Protein AF-W2RE93-F1 (afdb_monomer)

Solvent-accessible surface area (backbone atoms only — not comparable to full-atom values): 7852 Å² total; per-residue (Å²): 136,87,93,80,84,69,81,89,71,81,7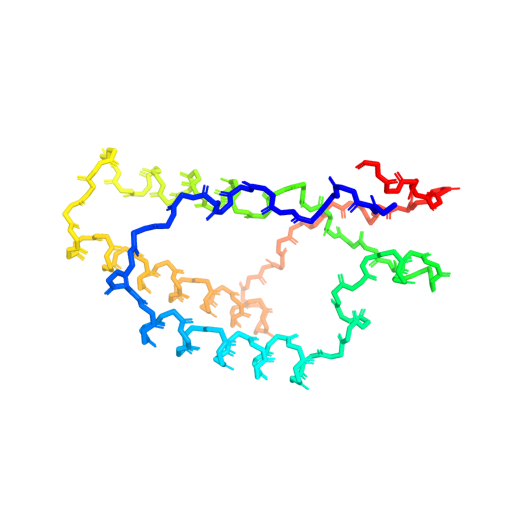9,82,72,90,88,53,60,68,69,48,47,55,48,49,55,50,46,43,54,55,59,56,68,69,35,57,66,74,82,71,34,61,71,56,34,54,76,70,66,52,82,42,44,76,85,61,99,52,71,58,54,66,53,50,50,55,49,49,63,71,55,77,44,102,76,58,56,71,66,60,47,53,50,52,51,52,50,52,54,50,51,52,54,49,51,52,50,29,36,75,69,66,76,38,80,72,81,88,67,59,78,58,61,76,74,93,61,88,77,78,86,124

Radius of gyration: 18.93 Å; Cα contacts (8 Å, |Δi|>4): 45; chains: 1; bounding box: 41×38×50 Å

Secondary structure (DSSP, 8-state):
----S-GGG----GGGHHHHHHHHHHHIIIIIISS-GGGT-HHHHHHTT--BS---TTTHHHHHHHHHHHHSSSS--HHHHHHHHHHHHHHHHHHHHHHHTTSSPPP-PPPPB--SS-PPP-

pLDDT: mean 70.73, std 16.04, range [32.66, 94.94]

Mean predicted aligned error: 14.78 Å

Structure (mmCIF, N/CA/C/O backbone):
data_AF-W2RE93-F1
#
_entry.id   AF-W2RE93-F1
#
loop_
_atom_site.group_PDB
_atom_site.id
_atom_site.type_symbol
_atom_site.label_atom_id
_atom_site.label_alt_id
_atom_site.label_comp_id
_atom_site.label_asym_id
_atom_site.label_entity_id
_atom_site.label_seq_id
_atom_site.pdbx_PDB_ins_code
_atom_site.Cartn_x
_atom_site.Cartn_y
_atom_site.Cartn_z
_atom_site.occupancy
_atom_site.B_iso_or_equiv
_atom_site.auth_seq_id
_atom_site.auth_comp_id
_atom_site.auth_asym_id
_atom_site.auth_atom_id
_atom_site.pdbx_PDB_model_num
ATOM 1 N N . MET A 1 1 ? 27.253 -10.147 22.305 1.00 34.25 1 MET A N 1
ATOM 2 C CA . MET A 1 1 ? 25.780 -10.201 22.387 1.00 34.25 1 MET A CA 1
ATOM 3 C C . MET A 1 1 ? 25.306 -8.945 21.669 1.00 34.25 1 MET A C 1
ATOM 5 O O . MET A 1 1 ? 25.663 -7.864 22.110 1.00 34.25 1 MET A O 1
ATOM 9 N N . GLU A 1 2 ? 24.736 -9.119 20.477 1.00 32.66 2 GLU A N 1
ATOM 10 C CA . GLU A 1 2 ? 24.439 -8.091 19.455 1.00 32.66 2 GLU A CA 1
ATOM 11 C C . GLU A 1 2 ? 23.461 -6.994 19.938 1.00 32.66 2 GLU A C 1
ATOM 13 O O . GLU A 1 2 ? 22.417 -7.357 20.485 1.00 32.66 2 GLU A O 1
ATOM 18 N N . PRO A 1 3 ? 23.746 -5.690 19.724 1.00 42.28 3 PRO A N 1
ATOM 19 C CA . PRO A 1 3 ? 22.910 -4.571 20.165 1.00 42.28 3 PRO A CA 1
ATOM 20 C C . PRO A 1 3 ? 22.158 -3.851 19.017 1.00 42.28 3 PRO A C 1
ATOM 22 O O . PRO A 1 3 ? 22.136 -2.625 18.980 1.00 42.28 3 PRO A O 1
ATOM 25 N N . GLU A 1 4 ? 21.535 -4.570 18.074 1.00 38.97 4 GLU A N 1
ATOM 26 C CA . GLU A 1 4 ? 20.926 -3.943 16.872 1.00 38.97 4 GLU A CA 1
ATOM 27 C C . GLU A 1 4 ? 19.447 -4.279 16.607 1.00 38.97 4 GLU A C 1
ATOM 29 O O . GLU A 1 4 ? 18.918 -4.026 15.524 1.00 38.97 4 GLU A O 1
ATOM 34 N N . LEU A 1 5 ? 18.713 -4.793 17.594 1.00 39.25 5 LEU A N 1
ATOM 35 C CA . LEU A 1 5 ? 17.276 -5.032 17.441 1.00 39.25 5 LEU A CA 1
ATOM 36 C C . LEU A 1 5 ? 16.456 -4.032 18.261 1.00 39.25 5 LEU A C 1
ATOM 38 O O . LEU A 1 5 ? 16.014 -4.310 19.368 1.00 39.25 5 LEU A O 1
ATOM 42 N N . LEU A 1 6 ? 16.149 -2.907 17.609 1.00 34.75 6 LEU A N 1
ATOM 43 C CA . LEU A 1 6 ? 14.878 -2.200 17.791 1.00 34.75 6 LEU A CA 1
ATOM 44 C C . LEU A 1 6 ? 14.707 -1.394 19.099 1.00 34.75 6 LEU A C 1
ATOM 46 O O . LEU A 1 6 ? 13.655 -1.447 19.735 1.00 34.75 6 LEU A O 1
ATOM 50 N N . ASP A 1 7 ? 15.673 -0.540 19.437 1.00 36.09 7 ASP A N 1
ATOM 51 C CA . ASP A 1 7 ? 15.562 0.404 20.569 1.00 36.09 7 ASP A CA 1
ATOM 52 C C . ASP A 1 7 ? 14.467 1.485 20.408 1.00 36.09 7 ASP A C 1
ATOM 54 O O . ASP A 1 7 ? 14.152 2.214 21.347 1.00 36.09 7 ASP A O 1
ATOM 58 N N . LEU A 1 8 ? 13.813 1.586 19.244 1.00 35.88 8 LEU A N 1
ATOM 59 C CA . LEU A 1 8 ? 12.863 2.668 18.953 1.00 35.88 8 LEU A CA 1
ATOM 60 C C . LEU A 1 8 ? 11.474 2.504 19.606 1.00 35.88 8 LEU A C 1
ATOM 62 O O . LEU A 1 8 ? 10.608 3.356 19.421 1.00 35.88 8 LEU A O 1
ATOM 66 N N . LEU A 1 9 ? 11.234 1.420 20.351 1.00 38.41 9 LEU A N 1
ATOM 67 C CA . LEU A 1 9 ? 9.916 1.094 20.916 1.00 38.41 9 LEU A CA 1
ATOM 68 C C . LEU A 1 9 ? 9.843 1.104 22.447 1.00 38.41 9 LEU A C 1
ATOM 70 O O . LEU A 1 9 ? 8.786 0.776 22.989 1.00 38.41 9 LEU A O 1
ATOM 74 N N . THR A 1 10 ? 10.905 1.477 23.160 1.00 45.59 10 THR A N 1
ATOM 75 C CA . THR A 1 10 ? 10.997 1.205 24.604 1.00 45.59 10 THR A CA 1
ATOM 76 C C . THR A 1 10 ? 10.781 2.445 25.467 1.00 45.59 10 THR A C 1
ATOM 78 O O . THR A 1 10 ? 11.690 2.912 2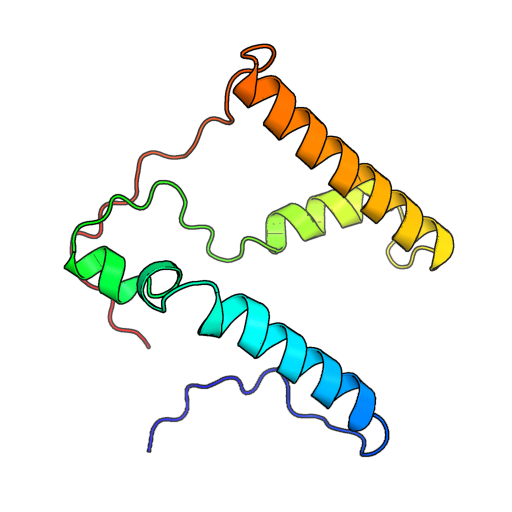6.139 1.00 45.59 10 THR A O 1
ATOM 81 N N . ILE A 1 11 ? 9.538 2.933 25.528 1.00 48.28 11 ILE A N 1
ATOM 82 C CA . ILE A 1 11 ? 9.009 3.570 26.747 1.00 48.28 11 ILE A CA 1
ATOM 83 C C . ILE A 1 11 ? 7.589 3.022 26.967 1.00 48.28 11 ILE A C 1
ATOM 85 O O . ILE A 1 11 ? 6.640 3.447 26.311 1.00 48.28 11 ILE A O 1
ATOM 89 N N . TYR A 1 12 ? 7.441 2.025 27.853 1.00 52.47 12 TYR A N 1
ATOM 90 C CA . TYR A 1 12 ? 6.182 1.290 28.063 1.00 52.47 12 TYR A CA 1
ATOM 91 C C . TYR A 1 12 ? 5.445 1.697 29.343 1.00 52.47 12 TYR A C 1
ATOM 93 O O . TYR A 1 12 ? 5.925 1.416 30.441 1.00 52.47 12 TYR A O 1
ATOM 101 N N . PRO A 1 13 ? 4.217 2.231 29.234 1.00 47.41 13 PRO A N 1
ATOM 102 C CA . PRO A 1 13 ? 3.270 2.229 30.337 1.00 47.41 13 PRO A CA 1
ATOM 103 C C . PRO A 1 13 ? 2.537 0.867 30.436 1.00 47.41 13 PRO A C 1
ATOM 105 O O . PRO A 1 13 ? 2.089 0.318 29.425 1.00 47.41 13 PRO A O 1
ATOM 108 N N . PRO A 1 14 ? 2.327 0.320 31.649 1.00 52.25 14 PRO A N 1
ATOM 109 C CA . PRO A 1 14 ? 1.865 -1.059 31.879 1.00 52.25 14 PRO A CA 1
ATOM 110 C C . PRO A 1 14 ? 0.408 -1.377 31.476 1.00 52.25 14 PRO A C 1
ATOM 112 O O . PRO A 1 14 ? -0.019 -2.523 31.600 1.00 52.25 14 PRO A O 1
ATOM 115 N N . ARG A 1 15 ? -0.373 -0.406 30.980 1.00 50.56 15 ARG A N 1
ATOM 116 C CA . ARG A 1 15 ? -1.841 -0.515 30.813 1.00 50.56 15 ARG A CA 1
ATOM 117 C C . ARG A 1 15 ? -2.332 -1.021 29.441 1.00 50.56 15 ARG A C 1
ATOM 119 O O . ARG A 1 15 ? -3.538 -1.083 29.232 1.00 50.56 15 ARG A O 1
ATOM 126 N N . LEU A 1 16 ? -1.448 -1.381 28.504 1.00 54.91 16 LEU A N 1
ATOM 127 C CA . LEU A 1 16 ? -1.816 -1.722 27.108 1.00 54.91 16 LEU A CA 1
ATOM 128 C C . LEU A 1 16 ? -1.552 -3.189 26.697 1.00 54.91 16 LEU A C 1
ATOM 130 O O . LEU A 1 16 ? -1.573 -3.506 25.508 1.00 54.91 16 LEU A O 1
ATOM 134 N N . GLN A 1 17 ? -1.321 -4.094 27.652 1.00 60.25 17 GLN A N 1
ATOM 135 C CA . GLN A 1 17 ? -0.805 -5.447 27.382 1.00 60.25 17 GLN A CA 1
ATOM 136 C C . GLN A 1 17 ? -1.712 -6.309 26.482 1.00 60.25 17 GLN A C 1
ATOM 138 O O . GLN A 1 17 ? -1.214 -6.917 25.541 1.00 60.25 17 GLN A O 1
ATOM 143 N N . SER A 1 18 ? -3.035 -6.313 26.684 1.00 68.38 18 SER A N 1
ATOM 144 C CA . SER A 1 18 ? -3.951 -7.190 25.928 1.00 68.38 18 SER A CA 1
ATOM 145 C C . SER A 1 18 ? -4.122 -6.790 24.458 1.00 68.38 18 SER A C 1
ATOM 147 O O . SER A 1 18 ? -4.060 -7.637 23.571 1.00 68.38 18 SER A O 1
ATOM 149 N N . LYS A 1 19 ? -4.274 -5.489 24.169 1.00 68.19 19 LYS A N 1
ATOM 150 C CA . LYS A 1 19 ? -4.350 -4.973 22.787 1.00 68.19 19 LYS A CA 1
ATOM 151 C C . LYS A 1 19 ? -3.042 -5.190 22.030 1.00 68.19 19 LYS A C 1
ATOM 153 O O . LYS A 1 19 ? -3.052 -5.431 20.827 1.00 68.19 19 LYS A O 1
ATOM 158 N N . ARG A 1 20 ? -1.919 -5.108 22.742 1.00 70.62 20 ARG A N 1
ATOM 159 C CA . ARG A 1 20 ? -0.589 -5.339 22.185 1.00 70.62 20 ARG A CA 1
ATOM 160 C C . ARG A 1 20 ? -0.342 -6.818 21.906 1.00 70.62 20 ARG A C 1
ATOM 162 O O . ARG A 1 20 ? 0.218 -7.124 20.863 1.00 70.62 20 ARG A O 1
ATOM 169 N N . GLN A 1 21 ? -0.805 -7.710 22.781 1.00 82.06 21 GLN A N 1
ATOM 170 C CA . GLN A 1 21 ? -0.760 -9.148 22.527 1.00 82.06 21 GLN A CA 1
ATOM 171 C C . GLN A 1 21 ? -1.569 -9.498 21.276 1.00 82.06 21 GLN A C 1
ATOM 173 O O . GLN A 1 21 ? -1.027 -10.106 20.369 1.00 82.06 21 GLN A O 1
ATOM 178 N N . ALA A 1 22 ? -2.797 -8.985 21.152 1.00 83.06 22 ALA A N 1
ATOM 179 C CA . ALA A 1 22 ? -3.615 -9.199 19.957 1.00 83.06 22 ALA A CA 1
ATOM 180 C C . ALA A 1 22 ? -2.948 -8.673 18.670 1.00 83.06 22 ALA A C 1
ATOM 182 O O . ALA A 1 22 ? -3.029 -9.314 17.623 1.00 83.06 22 ALA A O 1
ATOM 183 N N . PHE A 1 23 ? -2.267 -7.521 18.741 1.00 79.75 23 PHE A N 1
ATOM 184 C CA . PHE A 1 23 ? -1.465 -7.021 17.623 1.00 79.75 23 PHE A CA 1
ATOM 185 C C . PHE A 1 23 ? -0.312 -7.970 17.283 1.00 79.75 23 PHE A C 1
ATOM 187 O O . PHE A 1 23 ? -0.126 -8.278 16.111 1.00 79.75 23 PHE A O 1
ATOM 194 N N . TRP A 1 24 ? 0.447 -8.435 18.278 1.00 82.75 24 TRP A N 1
ATOM 195 C CA . TRP A 1 24 ? 1.566 -9.351 18.055 1.00 82.75 24 TRP A CA 1
ATOM 196 C C . TRP A 1 24 ? 1.108 -10.706 17.523 1.00 82.75 24 TRP A C 1
ATOM 198 O O . TRP A 1 24 ? 1.708 -11.201 16.577 1.00 82.75 24 TRP A O 1
ATOM 208 N N . ASP A 1 25 ? 0.015 -11.254 18.047 1.00 86.06 25 ASP A N 1
ATOM 209 C CA . ASP A 1 25 ? -0.574 -12.508 17.575 1.00 86.06 25 ASP A CA 1
ATOM 210 C C . ASP A 1 25 ? -1.002 -12.380 16.106 1.00 86.06 25 ASP A C 1
ATOM 212 O O . ASP A 1 25 ? -0.688 -13.236 15.278 1.00 86.06 25 ASP A O 1
ATOM 216 N N . TYR A 1 26 ? -1.665 -11.272 15.752 1.00 85.00 26 TYR A N 1
ATOM 217 C CA . TYR A 1 26 ? -2.000 -10.965 14.363 1.00 85.00 26 TYR A CA 1
ATOM 218 C C . TYR A 1 26 ? -0.745 -10.791 13.499 1.00 85.00 26 TYR A C 1
ATOM 220 O O . TYR A 1 26 ? -0.691 -11.309 12.382 1.00 85.00 26 TYR A O 1
ATOM 228 N N . PHE A 1 27 ? 0.256 -10.064 14.001 1.00 77.31 27 PHE A N 1
ATOM 229 C CA . PHE A 1 27 ? 1.484 -9.763 13.277 1.00 77.31 27 PHE A CA 1
ATOM 230 C C . PHE A 1 27 ? 2.264 -11.038 12.958 1.00 77.31 27 PHE A C 1
ATOM 232 O O . PHE A 1 27 ? 2.607 -11.247 11.801 1.00 77.31 27 PHE A O 1
ATOM 239 N N . VAL A 1 28 ? 2.488 -11.908 13.945 1.00 81.88 28 VAL A N 1
ATOM 240 C CA . VAL A 1 28 ? 3.198 -13.182 13.766 1.00 81.88 28 VAL A CA 1
ATOM 241 C C . VAL A 1 28 ? 2.439 -14.075 12.789 1.00 81.88 28 VAL A C 1
ATOM 243 O O . VAL A 1 28 ? 2.995 -14.486 11.772 1.00 81.88 28 VAL A O 1
ATOM 246 N N . LYS A 1 29 ? 1.136 -14.275 13.012 1.00 85.38 29 LYS A N 1
ATOM 247 C CA . LYS A 1 29 ? 0.307 -15.117 12.142 1.00 85.38 29 LYS A CA 1
ATOM 248 C C . LYS A 1 29 ? 0.292 -14.633 10.688 1.00 85.38 29 LYS A C 1
ATOM 250 O O . LYS A 1 29 ? 0.323 -15.424 9.747 1.00 85.38 29 LYS A O 1
ATOM 255 N N . THR A 1 30 ? 0.234 -13.320 10.488 1.00 81.81 30 THR A N 1
ATOM 256 C CA . THR A 1 30 ? 0.125 -12.739 9.145 1.00 81.81 30 THR A CA 1
ATOM 257 C C . THR A 1 30 ? 1.480 -12.629 8.462 1.00 81.81 30 THR A C 1
ATOM 259 O O . THR A 1 30 ? 1.590 -12.968 7.294 1.00 81.81 30 THR A O 1
ATOM 262 N N . TRP A 1 31 ? 2.514 -12.149 9.148 1.00 74.06 31 TRP A N 1
ATOM 263 C CA . TRP A 1 31 ? 3.781 -11.785 8.509 1.00 74.06 31 TRP A CA 1
ATOM 264 C C . TRP A 1 31 ? 4.881 -12.832 8.666 1.00 74.06 31 TRP A C 1
ATOM 266 O O . TRP A 1 31 ? 5.759 -12.881 7.811 1.00 74.06 31 TRP A O 1
ATOM 276 N N . CYS A 1 32 ? 4.834 -13.666 9.707 1.00 77.81 32 CYS A N 1
ATOM 277 C CA . CYS A 1 32 ? 5.820 -14.725 9.933 1.00 77.81 32 CYS A CA 1
ATOM 278 C C . CYS A 1 32 ? 5.325 -16.095 9.458 1.00 77.81 32 CYS A C 1
ATOM 280 O O . CYS A 1 32 ? 6.103 -16.834 8.861 1.00 77.81 32 CYS A O 1
ATOM 282 N N . ASP A 1 33 ? 4.048 -16.421 9.686 1.00 80.56 33 ASP A N 1
ATOM 283 C CA . ASP A 1 33 ? 3.523 -17.754 9.351 1.00 80.56 33 ASP A CA 1
ATOM 284 C C . ASP A 1 33 ? 2.991 -17.831 7.913 1.00 80.56 33 ASP A C 1
ATOM 286 O O . ASP A 1 33 ? 3.185 -18.831 7.226 1.00 80.56 33 ASP A O 1
ATOM 290 N N . THR A 1 34 ? 2.311 -16.779 7.435 1.00 80.75 34 THR A N 1
ATOM 291 C CA . THR A 1 34 ? 1.697 -16.784 6.089 1.00 80.75 34 THR A CA 1
ATOM 292 C C . THR A 1 34 ? 2.720 -16.520 4.982 1.00 80.75 34 THR A C 1
ATOM 294 O O . THR A 1 34 ? 2.599 -17.060 3.883 1.00 80.75 34 THR A O 1
ATOM 297 N N . TYR A 1 35 ? 3.736 -15.699 5.258 1.00 72.69 35 TYR A N 1
ATOM 298 C CA . TYR A 1 35 ? 4.795 -15.380 4.305 1.00 72.69 35 TYR A CA 1
ATOM 299 C C . TYR A 1 35 ? 6.121 -15.932 4.816 1.00 72.69 35 TYR A C 1
ATOM 301 O O . TYR A 1 35 ? 6.556 -15.594 5.913 1.00 72.69 35 TYR A O 1
ATOM 309 N N . GLY A 1 36 ? 6.790 -16.751 4.003 1.00 72.12 36 GLY A N 1
ATOM 310 C CA . GLY A 1 36 ? 8.107 -17.274 4.351 1.00 72.12 36 GLY A CA 1
ATOM 311 C C . GLY A 1 36 ? 9.121 -16.149 4.579 1.00 72.12 36 GLY A C 1
ATOM 312 O O . GLY A 1 36 ? 9.058 -15.097 3.943 1.00 72.12 36 GLY A O 1
ATOM 313 N N . ILE A 1 37 ? 10.104 -16.386 5.452 1.00 66.50 37 ILE A N 1
ATOM 314 C CA . ILE A 1 37 ? 11.186 -15.426 5.751 1.00 66.50 37 ILE A CA 1
ATOM 315 C C . ILE A 1 37 ? 11.911 -14.978 4.470 1.00 66.50 37 ILE A C 1
ATOM 317 O O . ILE A 1 37 ? 12.362 -13.838 4.382 1.00 66.50 37 ILE A O 1
ATOM 321 N N . SER A 1 38 ? 11.978 -15.835 3.448 1.00 67.38 38 SER A N 1
ATOM 322 C CA . SER A 1 38 ? 12.526 -15.509 2.124 1.00 67.38 38 SER A CA 1
ATOM 323 C C . SER A 1 38 ? 11.810 -14.348 1.423 1.00 67.38 38 SER A C 1
ATOM 325 O O . SER A 1 38 ? 12.442 -13.639 0.649 1.00 67.38 38 SER A O 1
ATOM 327 N N . CYS A 1 39 ? 10.534 -14.090 1.728 1.00 63.84 39 CYS A N 1
ATOM 328 C CA . CYS A 1 39 ? 9.775 -12.963 1.181 1.00 63.84 39 CYS A CA 1
ATOM 329 C C . CYS A 1 39 ? 10.180 -11.604 1.781 1.00 63.84 39 CYS A C 1
ATOM 331 O O . CYS A 1 39 ? 9.835 -10.567 1.218 1.00 63.84 39 CYS A O 1
ATOM 333 N N . TRP A 1 40 ? 10.900 -11.599 2.910 1.00 68.88 40 TRP A N 1
ATOM 334 C CA . TRP A 1 40 ? 11.255 -10.390 3.670 1.00 68.88 40 TRP A CA 1
ATOM 335 C C . TRP A 1 40 ? 12.761 -10.247 3.907 1.00 68.88 40 TRP A C 1
ATOM 337 O O . TRP A 1 40 ? 13.252 -9.152 4.188 1.00 68.88 40 TRP A O 1
ATOM 347 N N . ASN A 1 41 ? 13.520 -11.340 3.788 1.00 71.06 41 ASN A N 1
ATOM 348 C CA . ASN A 1 41 ? 14.960 -11.349 3.972 1.00 71.06 41 ASN A CA 1
ATOM 349 C C . ASN A 1 41 ? 15.672 -10.828 2.722 1.00 71.06 41 ASN A C 1
ATOM 351 O O . ASN A 1 41 ? 16.178 -11.593 1.901 1.00 71.06 41 ASN A O 1
ATOM 355 N N . ILE A 1 42 ? 15.784 -9.505 2.633 1.00 68.19 42 ILE A N 1
ATOM 356 C CA . ILE A 1 42 ? 16.488 -8.823 1.545 1.00 68.19 42 ILE A CA 1
ATOM 357 C C . ILE A 1 42 ? 17.926 -9.356 1.404 1.00 68.19 42 ILE A C 1
ATOM 359 O O . ILE A 1 42 ? 18.405 -9.514 0.289 1.00 68.19 42 ILE A O 1
ATOM 363 N N . SER A 1 43 ? 18.611 -9.701 2.503 1.00 66.31 43 SER A N 1
ATOM 364 C CA . SER A 1 43 ? 19.971 -10.261 2.429 1.00 66.31 43 SER A CA 1
ATOM 365 C C . SER A 1 43 ? 20.014 -11.653 1.781 1.00 66.31 43 SER A C 1
ATOM 367 O O . SER A 1 43 ? 20.948 -11.955 1.040 1.00 66.31 43 SER A O 1
ATOM 369 N N . GLY A 1 44 ? 18.991 -12.482 2.012 1.00 69.38 44 GLY A N 1
ATOM 370 C CA . GLY A 1 44 ? 18.806 -13.770 1.340 1.00 69.38 44 GLY A CA 1
ATOM 371 C C . GLY A 1 44 ? 18.491 -13.580 -0.141 1.00 69.38 44 GLY A C 1
ATOM 372 O O . GLY A 1 44 ? 19.176 -14.144 -0.986 1.00 69.38 44 GLY A O 1
ATOM 373 N N . MET A 1 45 ? 17.560 -12.674 -0.450 1.00 71.56 45 MET A N 1
ATOM 374 C CA . MET A 1 45 ? 17.214 -12.297 -1.825 1.00 71.56 45 MET A CA 1
ATOM 375 C C . MET A 1 45 ? 18.433 -11.771 -2.602 1.00 71.56 45 MET A C 1
ATOM 377 O O . MET A 1 45 ? 18.610 -12.104 -3.768 1.00 71.56 45 MET A O 1
ATOM 381 N N . MET A 1 46 ? 19.324 -11.009 -1.954 1.00 68.69 46 MET A N 1
ATOM 382 C CA . MET A 1 46 ? 20.590 -10.574 -2.556 1.00 68.69 46 MET A CA 1
ATOM 383 C C . MET A 1 46 ? 21.540 -11.741 -2.843 1.00 68.69 46 MET A C 1
ATOM 385 O O . MET A 1 46 ? 22.144 -11.774 -3.911 1.00 68.69 46 MET A O 1
ATOM 389 N N . LYS A 1 47 ? 21.693 -12.692 -1.909 1.00 70.06 47 LYS A N 1
ATOM 390 C CA . LYS A 1 47 ? 22.543 -13.882 -2.111 1.00 70.06 47 LYS A CA 1
ATOM 391 C C . LYS A 1 47 ? 22.032 -14.766 -3.248 1.00 70.06 47 LYS A C 1
ATOM 393 O O . LYS A 1 47 ? 22.833 -15.320 -3.989 1.00 70.06 47 LYS A O 1
ATOM 398 N N . GLU A 1 48 ? 20.716 -14.861 -3.393 1.00 73.50 48 GLU A N 1
ATOM 399 C CA . GLU A 1 48 ? 20.042 -15.606 -4.462 1.00 73.50 48 GLU A CA 1
ATOM 400 C C . GLU A 1 48 ? 19.937 -14.811 -5.775 1.00 73.50 48 GLU A C 1
ATOM 402 O O . GLU A 1 48 ? 19.352 -15.286 -6.745 1.00 73.50 48 GLU A O 1
ATOM 407 N N . ASN A 1 49 ? 20.531 -13.612 -5.827 1.00 69.25 49 ASN A N 1
ATOM 408 C CA . ASN A 1 49 ? 20.547 -12.727 -6.991 1.00 69.25 49 ASN A CA 1
ATOM 409 C C . ASN A 1 49 ? 19.138 -12.372 -7.509 1.00 69.25 49 ASN A C 1
ATOM 411 O O . ASN A 1 49 ? 18.935 -12.144 -8.703 1.00 69.25 49 ASN A O 1
ATOM 415 N N . VAL A 1 50 ? 18.159 -12.325 -6.599 1.00 69.06 50 VAL A N 1
ATOM 416 C CA . VAL A 1 50 ? 16.794 -11.891 -6.892 1.00 69.06 50 VAL A CA 1
ATOM 417 C C . VAL A 1 50 ? 16.821 -10.410 -7.243 1.00 69.06 50 VAL A C 1
ATOM 419 O O . VAL A 1 50 ? 17.372 -9.577 -6.520 1.00 69.06 50 VAL A O 1
ATOM 422 N N . GLU A 1 51 ? 16.204 -10.076 -8.369 1.00 66.50 51 GLU A N 1
ATOM 423 C CA . GLU A 1 51 ? 16.171 -8.717 -8.881 1.00 66.50 51 GLU A CA 1
ATOM 424 C C . GLU A 1 51 ? 15.266 -7.824 -8.013 1.00 66.50 51 GLU A C 1
ATOM 426 O O . GLU A 1 51 ? 14.039 -7.932 -8.022 1.00 66.50 51 GLU A O 1
ATOM 431 N N . ILE A 1 52 ? 15.875 -6.924 -7.232 1.00 67.19 52 ILE A N 1
ATOM 432 C CA . ILE A 1 52 ? 15.148 -5.985 -6.370 1.00 67.19 52 ILE A CA 1
ATOM 433 C C . ILE A 1 52 ? 14.830 -4.726 -7.179 1.00 67.19 52 ILE A C 1
ATOM 435 O O . ILE A 1 52 ? 15.649 -3.817 -7.318 1.00 67.19 52 ILE A O 1
ATOM 439 N N . VAL A 1 53 ? 13.608 -4.679 -7.707 1.00 61.50 53 VAL A N 1
ATOM 440 C CA . VAL A 1 53 ? 13.138 -3.600 -8.589 1.00 61.50 53 VAL A CA 1
ATOM 441 C C . VAL A 1 53 ? 12.856 -2.296 -7.821 1.00 61.50 53 VAL A C 1
ATOM 443 O O . VAL A 1 53 ? 13.034 -1.212 -8.360 1.00 61.50 53 VAL A O 1
ATOM 446 N N . ASN A 1 54 ? 12.490 -2.370 -6.534 1.00 58.66 54 ASN A N 1
ATOM 447 C CA . ASN A 1 54 ? 12.253 -1.194 -5.690 1.00 58.66 54 ASN A CA 1
ATOM 448 C C . ASN A 1 54 ? 12.851 -1.385 -4.289 1.00 58.66 54 ASN A C 1
ATOM 450 O O . ASN A 1 54 ? 12.290 -2.101 -3.462 1.00 58.66 54 ASN A O 1
ATOM 454 N N . ARG A 1 55 ? 13.960 -0.697 -3.987 1.00 58.25 55 ARG A N 1
ATOM 455 C CA . ARG A 1 55 ? 14.450 -0.528 -2.611 1.00 58.25 55 ARG A CA 1
ATOM 456 C C . ARG A 1 55 ? 14.109 0.879 -2.133 1.00 58.25 55 ARG A C 1
ATOM 458 O O . ARG A 1 55 ? 14.852 1.822 -2.388 1.00 58.25 55 ARG A O 1
ATOM 465 N N . THR A 1 56 ? 13.006 1.037 -1.413 1.00 54.56 56 THR A N 1
ATOM 466 C CA . THR A 1 56 ? 12.726 2.302 -0.722 1.00 54.56 56 THR A CA 1
ATOM 467 C C . THR A 1 56 ? 13.386 2.247 0.653 1.00 54.56 56 THR A C 1
ATOM 469 O O . THR A 1 56 ? 13.063 1.372 1.449 1.00 54.56 56 THR A O 1
ATOM 472 N N . ASN A 1 57 ? 14.315 3.166 0.952 1.00 59.03 57 ASN A N 1
ATOM 473 C CA . ASN A 1 57 ? 14.969 3.235 2.272 1.00 59.03 57 ASN A CA 1
ATOM 474 C C . ASN A 1 57 ? 13.970 3.433 3.430 1.00 59.03 57 ASN A C 1
ATOM 476 O O . ASN A 1 57 ? 14.292 3.153 4.579 1.00 59.03 57 ASN A O 1
ATOM 480 N N . ASN A 1 58 ? 12.762 3.900 3.113 1.00 60.22 58 ASN A N 1
ATOM 481 C CA . ASN A 1 58 ? 11.603 3.940 3.979 1.00 60.22 58 ASN A CA 1
ATOM 482 C C . ASN A 1 58 ? 10.342 4.082 3.105 1.00 60.22 58 ASN A C 1
ATOM 484 O O . ASN A 1 58 ? 10.002 5.188 2.685 1.00 60.22 58 ASN A O 1
ATOM 488 N N . SER A 1 59 ? 9.646 2.979 2.819 1.00 57.34 59 SER A N 1
ATOM 489 C CA . SER A 1 59 ? 8.379 2.992 2.061 1.00 57.34 59 SER A CA 1
ATOM 490 C C . SER A 1 59 ? 7.277 3.812 2.742 1.00 57.34 59 SER A C 1
ATOM 492 O O . SER A 1 59 ? 6.333 4.245 2.085 1.00 57.34 59 SER A O 1
ATOM 494 N N . LEU A 1 60 ? 7.415 4.091 4.041 1.00 61.22 60 LEU A N 1
ATOM 4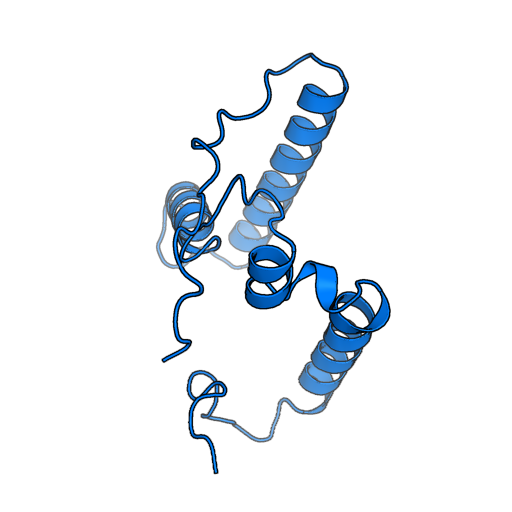95 C CA . LEU A 1 60 ? 6.469 4.906 4.790 1.00 61.22 60 LEU A CA 1
ATOM 496 C C . LEU A 1 60 ? 6.681 6.398 4.555 1.00 61.22 60 LEU A C 1
ATOM 498 O O . LEU A 1 60 ? 5.725 7.143 4.684 1.00 61.22 60 LEU A O 1
ATOM 502 N N . LYS A 1 61 ? 7.883 6.863 4.195 1.00 68.38 61 LYS A N 1
ATOM 503 C CA . LYS A 1 61 ? 8.157 8.302 4.030 1.00 68.38 61 LYS A CA 1
ATOM 504 C C . LYS A 1 61 ? 7.302 8.943 2.924 1.00 68.38 61 LYS A C 1
ATOM 506 O O . LYS A 1 61 ? 6.579 9.887 3.234 1.00 68.38 61 LYS A O 1
ATOM 511 N N . PRO A 1 62 ? 7.315 8.436 1.674 1.00 71.25 62 PRO A N 1
ATOM 512 C CA . PRO A 1 62 ? 6.484 8.980 0.598 1.00 71.25 62 PRO A CA 1
ATOM 513 C C . PRO A 1 62 ? 4.990 8.896 0.915 1.00 71.25 62 PRO A C 1
ATOM 515 O O . PRO A 1 62 ? 4.261 9.858 0.699 1.00 71.25 62 PRO A O 1
ATOM 518 N N . ASN A 1 63 ? 4.552 7.778 1.499 1.00 69.44 63 ASN A N 1
ATOM 519 C CA . ASN A 1 63 ? 3.161 7.594 1.903 1.00 69.44 63 ASN A CA 1
ATOM 520 C C . ASN A 1 63 ? 2.762 8.565 3.019 1.00 69.44 63 ASN A C 1
ATOM 522 O O . ASN A 1 63 ? 1.696 9.163 2.955 1.00 69.44 63 ASN A O 1
ATOM 526 N N . ASN A 1 64 ? 3.626 8.783 4.010 1.00 72.19 64 ASN A N 1
ATOM 527 C CA . ASN A 1 64 ? 3.366 9.706 5.108 1.00 72.19 64 ASN A CA 1
ATOM 528 C C . ASN A 1 64 ? 3.333 11.158 4.619 1.00 72.19 64 ASN A C 1
ATOM 530 O O . ASN A 1 64 ? 2.477 11.914 5.062 1.00 72.19 64 ASN A O 1
ATOM 534 N N . TRP A 1 65 ? 4.193 11.542 3.667 1.00 76.19 65 TRP A N 1
ATOM 535 C CA . TRP A 1 65 ? 4.099 12.851 3.010 1.00 76.19 65 TRP A CA 1
ATOM 536 C C . TRP A 1 65 ? 2.802 13.010 2.229 1.00 76.19 65 TRP A C 1
ATOM 538 O O . TRP A 1 65 ? 2.104 13.993 2.441 1.00 76.19 65 TRP A O 1
ATOM 548 N N . LYS A 1 66 ? 2.446 12.035 1.387 1.00 77.69 66 LYS A N 1
ATOM 549 C CA . LYS A 1 66 ? 1.207 12.069 0.602 1.00 77.69 66 LYS A CA 1
ATOM 550 C C . LYS A 1 66 ? -0.023 12.185 1.502 1.00 77.69 66 LYS A C 1
ATOM 552 O O . LYS A 1 66 ? -0.910 12.990 1.244 1.00 77.69 66 LYS A O 1
ATOM 557 N N . LEU A 1 67 ? -0.051 11.427 2.595 1.00 78.50 67 LEU A N 1
ATOM 558 C CA . LEU A 1 67 ? -1.117 11.505 3.589 1.00 78.50 67 LEU A CA 1
ATOM 559 C C . LEU A 1 67 ? -1.127 12.861 4.303 1.00 78.50 67 LEU A C 1
ATOM 561 O O . LEU A 1 67 ? -2.187 13.461 4.429 1.00 78.50 67 LEU A O 1
ATOM 565 N N . THR A 1 68 ? 0.037 13.376 4.711 1.00 78.81 68 THR A N 1
ATOM 566 C CA . THR A 1 68 ? 0.156 14.700 5.353 1.00 78.81 68 THR A CA 1
ATOM 567 C C . THR A 1 68 ? -0.354 15.817 4.440 1.00 78.81 68 THR A C 1
ATOM 569 O O . THR A 1 68 ? -1.099 16.678 4.900 1.00 78.81 68 THR A O 1
ATOM 572 N N . ASP A 1 69 ? -0.011 15.765 3.153 1.00 81.69 69 ASP A N 1
ATOM 573 C CA . ASP A 1 69 ? -0.499 16.690 2.125 1.00 81.69 69 ASP A CA 1
ATOM 574 C C . ASP A 1 69 ? -2.025 16.586 1.963 1.00 81.69 69 ASP A C 1
ATOM 576 O O . ASP A 1 69 ? -2.737 17.587 1.971 1.00 81.69 69 ASP A O 1
ATOM 580 N N . THR A 1 70 ? -2.550 15.356 1.956 1.00 81.31 70 THR A N 1
ATOM 581 C CA . THR A 1 70 ? -3.993 15.086 1.839 1.00 81.31 70 THR A CA 1
ATOM 582 C C . THR A 1 70 ? -4.788 15.565 3.060 1.00 81.31 70 THR A C 1
ATOM 584 O O . THR A 1 70 ? -5.927 16.006 2.921 1.00 81.31 70 THR A O 1
ATOM 587 N N . PHE A 1 71 ? -4.224 15.490 4.272 1.00 81.12 71 PHE A N 1
ATOM 588 C CA . PHE A 1 71 ? -4.916 15.931 5.487 1.00 81.12 71 PHE A CA 1
ATOM 589 C C . PHE A 1 71 ? -5.045 17.458 5.587 1.00 81.12 71 PHE A C 1
ATOM 591 O O . PHE A 1 71 ? -5.922 17.929 6.314 1.00 81.12 71 PHE A O 1
ATOM 598 N N . GLY A 1 72 ? -4.172 18.230 4.926 1.00 73.06 72 GLY A N 1
ATOM 599 C CA . GLY A 1 72 ? -4.170 19.702 4.939 1.00 73.06 72 GLY A CA 1
ATOM 600 C C . GLY A 1 72 ? -3.916 20.353 6.310 1.00 73.06 72 GLY A C 1
ATOM 601 O O . GLY A 1 72 ? -3.835 21.575 6.411 1.00 73.06 72 GLY A O 1
ATOM 602 N N . ALA A 1 73 ? -3.787 19.556 7.374 1.00 74.62 73 ALA A N 1
ATOM 603 C CA . ALA A 1 73 ? -3.544 19.993 8.740 1.00 74.62 73 ALA A CA 1
ATOM 604 C C . ALA A 1 73 ? -2.628 18.989 9.467 1.00 74.62 73 ALA A C 1
ATOM 606 O O . ALA A 1 73 ? -2.792 17.781 9.287 1.00 74.62 73 ALA A O 1
ATOM 607 N N . PRO A 1 74 ? -1.724 19.451 10.355 1.00 74.94 74 PRO A N 1
ATOM 608 C CA . PRO A 1 74 ? -0.826 18.573 11.116 1.00 74.94 74 PRO A CA 1
ATOM 609 C C . PRO A 1 74 ? -1.555 17.573 12.027 1.00 74.94 74 PRO A C 1
ATOM 611 O O . PRO A 1 74 ? -1.040 16.495 12.319 1.00 74.94 74 PRO A O 1
ATOM 614 N N . HIS A 1 75 ? -2.756 17.937 12.490 1.00 78.56 75 HIS A N 1
ATOM 615 C CA . HIS A 1 75 ? -3.554 17.157 13.436 1.00 78.56 75 HIS A CA 1
ATOM 616 C C . HIS A 1 75 ? -5.017 17.082 12.976 1.00 78.56 75 HIS A C 1
ATOM 618 O O . HIS A 1 75 ? -5.870 17.815 13.486 1.00 78.56 75 HIS A O 1
ATOM 624 N N . PRO A 1 76 ? -5.330 16.225 11.989 1.00 81.12 76 PRO A N 1
ATOM 625 C CA . PRO A 1 76 ? -6.703 16.030 11.550 1.00 81.12 76 PRO A CA 1
ATOM 626 C C . PRO A 1 76 ? -7.550 15.441 12.684 1.00 81.12 76 PRO A C 1
ATOM 628 O O . PRO A 1 76 ? -7.077 14.665 13.517 1.00 81.12 76 PRO A O 1
ATOM 631 N N . ARG A 1 77 ? -8.844 15.773 12.701 1.00 87.25 77 ARG A N 1
ATOM 632 C CA . ARG A 1 77 ? -9.808 15.097 13.581 1.00 87.25 77 ARG A CA 1
ATOM 633 C C . ARG A 1 77 ? -9.822 13.603 13.254 1.00 87.25 77 ARG A C 1
ATOM 635 O O . ARG A 1 77 ? -9.736 13.234 12.086 1.00 87.25 77 ARG A O 1
ATOM 642 N N . ILE A 1 78 ? -9.994 12.750 14.266 1.00 86.88 78 ILE A N 1
ATOM 643 C CA . ILE A 1 78 ? -9.904 11.287 14.102 1.00 86.88 78 ILE A CA 1
ATOM 644 C C . ILE A 1 78 ? -10.854 10.734 13.028 1.00 86.88 78 ILE A C 1
ATOM 646 O O . ILE A 1 78 ? -10.488 9.817 12.301 1.00 86.88 78 ILE A O 1
ATOM 650 N N . LEU A 1 79 ? -12.048 11.319 12.885 1.00 89.31 79 LEU A N 1
ATOM 651 C CA . LEU A 1 79 ? -13.009 10.928 11.851 1.00 89.31 79 LEU A CA 1
ATOM 652 C C . LEU A 1 79 ? -12.472 11.229 10.447 1.00 89.31 79 LEU A C 1
ATOM 654 O O . LEU A 1 79 ? -12.400 10.321 9.624 1.00 89.31 79 LEU A O 1
ATOM 658 N N . ASN A 1 80 ? -11.996 12.455 10.221 1.00 83.12 80 ASN A N 1
ATOM 659 C CA . ASN A 1 80 ? -11.388 12.865 8.952 1.00 83.12 80 AS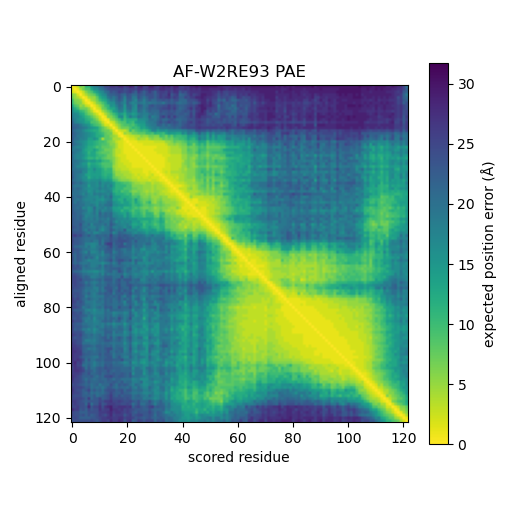N A CA 1
ATOM 660 C C . ASN A 1 80 ? -10.149 12.017 8.636 1.00 83.12 80 ASN A C 1
ATOM 662 O O . ASN A 1 80 ? -9.944 11.614 7.496 1.00 83.12 80 ASN A O 1
ATOM 666 N N . PHE A 1 81 ? -9.342 11.708 9.655 1.00 83.38 81 PHE A N 1
ATOM 667 C CA . PHE A 1 81 ? -8.170 10.851 9.511 1.00 83.38 81 PHE A CA 1
ATOM 668 C C . PHE A 1 81 ? -8.541 9.458 8.980 1.00 83.38 81 PHE A C 1
ATOM 670 O O . PHE A 1 81 ? -7.967 8.985 8.000 1.00 83.38 81 PHE A O 1
ATOM 677 N N . VAL A 1 82 ? -9.532 8.811 9.603 1.00 88.81 82 VAL A N 1
ATOM 678 C CA . VAL A 1 82 ? -10.005 7.479 9.198 1.00 88.81 82 VAL A CA 1
ATOM 679 C C . VAL A 1 82 ? -10.636 7.508 7.807 1.00 88.81 82 VAL A C 1
ATOM 681 O O . VAL A 1 82 ? -10.433 6.581 7.025 1.00 88.81 82 VAL A O 1
ATOM 684 N N . GLU A 1 83 ? -11.403 8.547 7.490 1.00 88.12 83 GLU A N 1
ATOM 685 C CA . GLU A 1 83 ? -12.081 8.684 6.202 1.00 88.12 83 GLU A CA 1
ATOM 686 C C . GLU A 1 83 ? -11.092 8.834 5.040 1.00 88.12 83 GLU A C 1
ATOM 688 O O . GLU A 1 83 ? -11.173 8.087 4.064 1.00 88.12 83 GLU A O 1
ATOM 693 N N . VAL A 1 84 ? -10.091 9.704 5.190 1.00 86.12 84 VAL A N 1
ATOM 694 C CA . VAL A 1 84 ? -9.017 9.880 4.202 1.00 86.12 84 VAL A CA 1
ATOM 695 C C . VAL A 1 84 ? -8.226 8.586 4.009 1.00 86.12 84 VAL A C 1
ATOM 697 O O . VAL A 1 84 ? -7.981 8.191 2.872 1.00 86.12 84 VAL A O 1
ATOM 700 N N . LEU A 1 85 ? -7.884 7.869 5.087 1.00 87.19 85 LEU A N 1
ATOM 701 C CA . LEU A 1 85 ? -7.186 6.583 4.969 1.00 87.19 85 LEU A CA 1
ATOM 702 C C . LEU A 1 85 ? -8.008 5.533 4.215 1.00 87.19 85 LEU A C 1
ATOM 704 O O . LEU A 1 85 ? -7.466 4.817 3.373 1.00 87.19 85 LEU A O 1
ATOM 708 N N . LYS A 1 86 ? -9.314 5.434 4.493 1.00 89.31 86 LYS A N 1
ATOM 709 C CA . LYS A 1 86 ? -10.212 4.525 3.763 1.00 89.31 86 LYS A CA 1
ATOM 710 C C . LYS A 1 86 ? -10.269 4.876 2.281 1.00 89.31 86 LYS A C 1
ATOM 712 O O . LYS A 1 86 ? -10.229 3.975 1.442 1.00 89.31 86 LYS A O 1
ATOM 717 N N . GLN A 1 87 ? -10.356 6.165 1.964 1.00 88.81 87 GLN A N 1
ATOM 718 C CA . GLN A 1 87 ? -10.397 6.627 0.585 1.00 88.81 87 GLN A CA 1
ATOM 719 C C . GLN A 1 87 ? -9.079 6.337 -0.141 1.00 88.81 87 GLN A C 1
ATOM 721 O O . GLN A 1 87 ? -9.108 5.824 -1.256 1.00 88.81 87 GLN A O 1
ATOM 726 N N . GLU A 1 88 ? -7.935 6.574 0.499 1.00 87.06 88 GLU A N 1
ATOM 727 C CA . GLU A 1 88 ? -6.624 6.296 -0.093 1.00 87.06 88 GLU A CA 1
ATOM 728 C C . GLU A 1 88 ? -6.409 4.795 -0.325 1.00 87.06 88 GLU A C 1
ATOM 730 O O . GLU A 1 88 ? -5.965 4.387 -1.398 1.00 87.06 88 GLU A O 1
ATOM 735 N N . ALA A 1 89 ? -6.817 3.948 0.625 1.00 87.56 89 ALA A N 1
ATOM 736 C CA . ALA A 1 89 ? -6.791 2.498 0.447 1.00 87.56 89 ALA A CA 1
ATOM 737 C C . ALA A 1 89 ? -7.661 2.054 -0.742 1.00 87.56 89 ALA A C 1
ATOM 739 O O . ALA A 1 89 ? -7.240 1.225 -1.550 1.00 87.56 89 ALA A O 1
ATOM 740 N N . LYS A 1 90 ? -8.860 2.634 -0.888 1.00 92.25 90 LYS A N 1
ATOM 741 C CA . LYS A 1 90 ? -9.749 2.369 -2.027 1.00 92.25 90 LYS A CA 1
ATOM 742 C C . LYS A 1 90 ? -9.121 2.813 -3.350 1.00 92.25 90 LYS A C 1
ATOM 744 O O . LYS A 1 90 ? -9.156 2.053 -4.315 1.00 92.25 90 LYS A O 1
ATOM 749 N N . ASN A 1 91 ? -8.525 4.004 -3.392 1.00 89.62 91 AS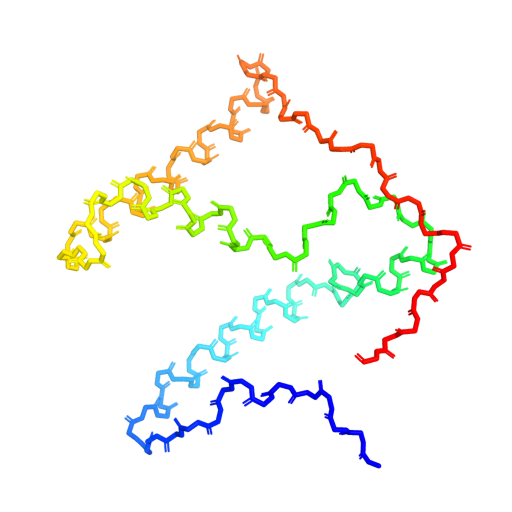N A N 1
ATOM 750 C CA . ASN A 1 91 ? -7.833 4.521 -4.574 1.00 89.62 91 ASN A CA 1
ATOM 751 C C . ASN A 1 91 ? -6.698 3.583 -5.000 1.00 89.62 91 ASN A C 1
ATOM 753 O O . ASN A 1 91 ? -6.590 3.246 -6.175 1.00 89.62 91 ASN A O 1
ATOM 757 N N . TYR A 1 92 ? -5.904 3.104 -4.041 1.00 86.19 92 TYR A N 1
ATOM 758 C CA . TYR A 1 92 ? -4.808 2.179 -4.310 1.00 86.19 92 TYR A CA 1
ATOM 759 C C . TYR A 1 92 ? -5.291 0.837 -4.882 1.00 86.19 92 TYR A C 1
ATOM 761 O O . TYR A 1 92 ? -4.736 0.336 -5.860 1.00 86.19 92 TYR A O 1
ATOM 769 N N . LEU A 1 93 ? -6.360 0.264 -4.318 1.00 90.81 93 LEU A N 1
ATOM 770 C CA . LEU A 1 93 ? -6.958 -0.970 -4.840 1.00 90.81 93 LEU A CA 1
ATOM 771 C C . LEU A 1 93 ? -7.524 -0.789 -6.252 1.00 90.81 93 LEU A C 1
ATOM 773 O O . LEU A 1 93 ? -7.367 -1.676 -7.091 1.00 90.81 93 LEU A O 1
ATOM 777 N N . ASN A 1 94 ? -8.147 0.359 -6.526 1.00 92.44 94 ASN A N 1
ATOM 778 C CA . ASN A 1 94 ? -8.634 0.691 -7.861 1.00 92.44 94 ASN A CA 1
ATOM 779 C C . ASN A 1 94 ? -7.479 0.803 -8.857 1.00 92.44 94 ASN A C 1
ATOM 781 O O . ASN A 1 94 ? -7.535 0.162 -9.899 1.00 92.44 94 ASN A O 1
ATOM 785 N N . GLN A 1 95 ? -6.402 1.507 -8.499 1.00 87.94 95 GLN A N 1
ATOM 786 C CA . GLN A 1 95 ? -5.208 1.620 -9.337 1.00 87.94 95 GLN A CA 1
ATOM 787 C C . GLN A 1 95 ? -4.605 0.242 -9.648 1.00 87.94 95 GLN A C 1
ATOM 789 O O . GLN A 1 95 ? -4.292 -0.065 -10.796 1.00 87.94 95 GLN A O 1
ATOM 794 N N . LEU A 1 96 ? -4.497 -0.641 -8.650 1.00 88.75 96 LEU A N 1
ATOM 795 C CA . LEU A 1 96 ? -4.050 -2.021 -8.865 1.00 88.75 96 LEU A CA 1
ATOM 796 C C . LEU A 1 96 ? -4.966 -2.784 -9.827 1.00 88.75 96 LEU A C 1
ATOM 798 O O . LEU A 1 96 ? -4.488 -3.504 -10.709 1.00 88.75 96 LEU A O 1
ATOM 802 N N . ALA A 1 97 ? -6.282 -2.636 -9.674 1.00 92.31 97 ALA A N 1
ATOM 803 C CA . ALA A 1 97 ? -7.243 -3.238 -10.584 1.00 92.31 97 ALA A CA 1
ATOM 804 C C . ALA A 1 97 ? -7.115 -2.652 -11.998 1.00 92.31 97 ALA A C 1
ATOM 806 O O . ALA A 1 97 ? -7.169 -3.404 -12.968 1.00 92.31 97 ALA A O 1
ATOM 807 N N . ASP A 1 98 ? -6.919 -1.346 -12.141 1.00 92.88 98 ASP A N 1
ATOM 808 C CA . ASP A 1 98 ? -6.775 -0.665 -13.428 1.00 92.88 98 ASP A CA 1
ATOM 809 C C . ASP A 1 98 ? -5.497 -1.086 -14.152 1.00 92.88 98 ASP A C 1
ATOM 811 O O . ASP A 1 98 ? -5.549 -1.401 -15.343 1.00 92.88 98 ASP A O 1
ATOM 815 N N . VAL A 1 99 ? -4.383 -1.223 -13.431 1.00 91.38 99 VAL A N 1
ATOM 816 C CA . VAL A 1 99 ? -3.139 -1.803 -13.957 1.00 91.38 99 VAL A CA 1
ATOM 817 C C . VAL A 1 99 ? -3.362 -3.249 -14.407 1.00 91.38 99 VAL A C 1
ATOM 819 O O . VAL A 1 99 ? -2.984 -3.621 -15.520 1.00 91.38 99 VAL A O 1
ATOM 822 N N . ARG A 1 100 ? -4.041 -4.070 -13.594 1.00 91.44 100 ARG A N 1
ATOM 823 C CA . ARG A 1 100 ? -4.343 -5.472 -13.935 1.00 91.44 100 ARG A CA 1
ATOM 824 C C . ARG A 1 100 ? -5.210 -5.595 -15.192 1.00 91.44 100 ARG A C 1
ATOM 826 O O . ARG A 1 100 ? -4.986 -6.495 -15.998 1.00 91.44 100 ARG A O 1
ATOM 833 N N . HIS A 1 101 ? -6.171 -4.691 -15.376 1.00 94.94 101 HIS A N 1
ATOM 834 C CA . HIS A 1 101 ? -7.047 -4.644 -16.552 1.00 94.94 101 HIS A CA 1
ATOM 835 C C . HIS A 1 101 ? -6.475 -3.815 -17.713 1.00 94.94 101 HIS A C 1
ATOM 837 O O . HIS A 1 101 ? -7.180 -3.592 -18.694 1.00 94.94 101 HIS A O 1
ATOM 843 N N . ARG A 1 102 ? -5.215 -3.362 -17.625 1.00 91.06 102 ARG A N 1
ATOM 844 C CA . ARG A 1 102 ? -4.536 -2.533 -18.639 1.00 91.06 102 ARG A CA 1
ATOM 845 C C . ARG A 1 102 ? -5.252 -1.213 -18.962 1.00 91.06 102 ARG A C 1
ATOM 847 O O . ARG A 1 102 ? -5.082 -0.677 -20.055 1.00 91.06 102 ARG A O 1
ATOM 854 N N . ARG A 1 103 ? -6.042 -0.687 -18.022 1.00 92.88 103 ARG A N 1
ATOM 855 C CA . ARG A 1 103 ? -6.649 0.652 -18.103 1.00 92.88 103 ARG A CA 1
ATOM 856 C C . ARG A 1 103 ? -5.664 1.747 -17.708 1.00 92.88 103 ARG A C 1
ATOM 858 O O . ARG A 1 103 ? -5.747 2.855 -18.223 1.00 92.88 103 ARG A O 1
ATOM 865 N N . GLU A 1 104 ? -4.708 1.413 -16.848 1.00 90.31 104 GLU A N 1
ATOM 866 C CA . GLU A 1 104 ? -3.611 2.288 -16.444 1.00 90.31 104 GLU A CA 1
ATOM 867 C C . GLU A 1 104 ? -2.270 1.598 -16.714 1.00 90.31 104 GLU A C 1
ATOM 869 O O . GLU A 1 104 ? -2.166 0.366 -16.697 1.00 90.31 104 GLU A O 1
ATOM 874 N N . ARG A 1 105 ? -1.228 2.386 -16.994 1.00 86.06 105 ARG A N 1
ATOM 875 C CA . ARG A 1 105 ? 0.132 1.850 -17.094 1.00 86.06 105 ARG A CA 1
ATOM 876 C C . ARG A 1 105 ? 0.675 1.607 -15.682 1.00 86.06 105 ARG A C 1
ATOM 878 O O . ARG A 1 105 ? 0.471 2.460 -14.821 1.00 86.06 105 ARG A O 1
ATOM 885 N N . PRO A 1 106 ? 1.392 0.495 -15.440 1.00 80.00 106 PRO A N 1
ATOM 886 C CA . PRO A 1 106 ? 2.086 0.299 -14.176 1.00 80.00 106 PRO A CA 1
ATOM 887 C C . PRO A 1 106 ? 2.995 1.499 -13.863 1.00 80.00 106 PRO A C 1
ATOM 889 O O . PRO A 1 106 ? 3.585 2.059 -14.796 1.00 80.00 106 PRO A O 1
ATOM 892 N N . PRO A 1 107 ? 3.148 1.879 -12.582 1.00 76.56 107 PRO A N 1
ATOM 893 C CA . PRO A 1 107 ? 4.110 2.896 -12.186 1.00 76.56 107 PRO A CA 1
ATOM 894 C C . PRO A 1 107 ? 5.501 2.567 -12.732 1.00 76.56 107 PRO A C 1
ATOM 896 O O . PRO A 1 107 ? 5.936 1.415 -12.691 1.00 76.56 107 PRO A O 1
ATOM 899 N N . LEU A 1 108 ? 6.211 3.581 -13.230 1.00 74.56 108 LEU A N 1
ATOM 900 C CA . LEU A 1 108 ? 7.603 3.417 -13.633 1.00 74.56 108 LEU A CA 1
ATOM 901 C C . LEU A 1 108 ? 8.432 3.133 -12.384 1.00 74.56 108 LEU A C 1
ATOM 903 O O . LEU A 1 108 ? 8.611 3.995 -11.524 1.00 74.56 108 LEU A O 1
ATOM 907 N N . HIS A 1 109 ? 8.910 1.902 -12.279 1.00 66.56 109 HIS A N 1
ATOM 908 C CA . HIS A 1 109 ? 9.852 1.531 -11.243 1.00 66.56 109 HIS A CA 1
ATOM 909 C C . HIS A 1 109 ? 11.261 1.954 -11.644 1.00 66.56 109 HIS A C 1
ATOM 911 O O . HIS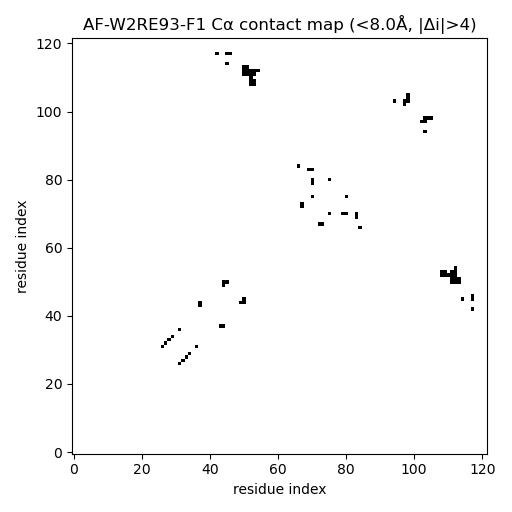 A 1 109 ? 11.588 2.045 -12.831 1.00 66.56 109 HIS A O 1
ATOM 917 N N . ALA A 1 110 ? 12.092 2.239 -10.642 1.00 65.62 110 ALA A N 1
ATOM 918 C CA . ALA A 1 110 ? 13.501 2.492 -10.887 1.00 65.62 110 ALA A CA 1
ATOM 919 C C . ALA A 1 110 ? 14.141 1.258 -11.538 1.00 65.62 110 ALA A C 1
ATOM 921 O O . ALA A 1 110 ? 13.653 0.134 -11.391 1.00 65.62 110 ALA A O 1
ATOM 922 N N . ALA A 1 111 ? 15.249 1.473 -12.252 1.00 66.50 111 ALA A N 1
ATOM 923 C CA . ALA A 1 111 ? 16.050 0.356 -12.720 1.00 66.50 111 ALA A CA 1
ATOM 924 C C . ALA A 1 111 ? 16.389 -0.545 -11.516 1.00 66.50 111 ALA A C 1
ATOM 926 O O . ALA A 1 111 ? 16.751 -0.017 -10.455 1.00 66.50 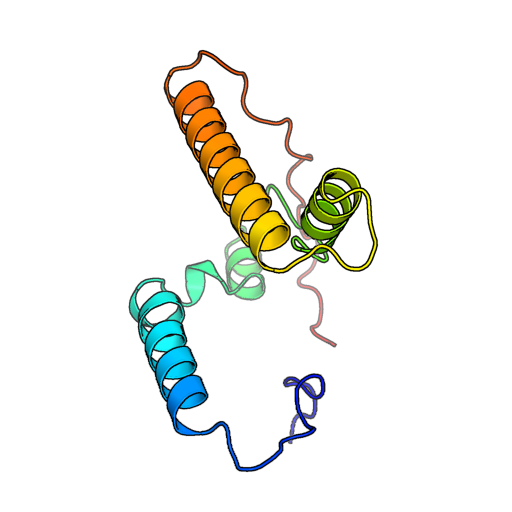111 ALA A O 1
ATOM 927 N N . PRO A 1 112 ? 16.261 -1.871 -11.658 1.00 65.06 112 PRO A N 1
ATOM 928 C CA . PRO A 1 112 ? 16.506 -2.784 -10.562 1.00 65.06 112 PRO A CA 1
ATOM 929 C C . PRO A 1 112 ? 17.877 -2.555 -9.947 1.00 65.06 112 PRO A C 1
ATOM 931 O O . PRO A 1 112 ? 18.891 -2.467 -10.647 1.00 65.06 112 PRO A O 1
ATOM 934 N N . TYR A 1 113 ? 17.911 -2.434 -8.624 1.00 60.59 113 TYR A N 1
ATOM 935 C CA . TYR A 1 113 ? 19.167 -2.201 -7.939 1.00 60.59 113 TYR A CA 1
ATOM 936 C C . TYR A 1 113 ? 19.939 -3.517 -7.861 1.00 60.59 113 TYR A C 1
ATOM 938 O O . TYR A 1 113 ? 19.581 -4.421 -7.102 1.00 60.59 113 TYR A O 1
ATOM 946 N N . ARG A 1 114 ? 21.020 -3.620 -8.638 1.00 60.00 114 ARG A N 1
ATOM 947 C CA . ARG A 1 114 ? 21.966 -4.733 -8.545 1.00 60.00 114 ARG A CA 1
ATOM 948 C C . ARG A 1 114 ? 22.997 -4.440 -7.467 1.00 60.00 114 ARG A C 1
ATOM 950 O O . ARG A 1 114 ? 23.812 -3.530 -7.599 1.00 60.00 114 ARG A O 1
ATOM 957 N N . TYR A 1 115 ? 22.977 -5.243 -6.411 1.00 58.41 115 TYR A N 1
ATOM 958 C CA . TYR A 1 115 ? 24.035 -5.234 -5.413 1.00 58.41 115 TYR A CA 1
ATOM 959 C C . TYR A 1 115 ? 25.286 -5.857 -6.024 1.00 58.41 115 TYR A C 1
ATOM 961 O O . TYR A 1 115 ? 25.323 -7.052 -6.294 1.00 58.41 115 TYR A O 1
ATOM 969 N N . THR A 1 116 ? 26.325 -5.053 -6.234 1.00 61.38 116 THR A N 1
ATOM 970 C CA . THR A 1 116 ? 27.648 -5.552 -6.642 1.00 61.38 116 THR A CA 1
ATOM 971 C C . THR A 1 116 ? 28.411 -6.191 -5.476 1.00 61.38 116 THR A C 1
ATOM 973 O O . THR A 1 116 ? 29.444 -6.821 -5.683 1.00 61.38 116 THR A O 1
ATOM 976 N N . CYS A 1 117 ? 27.904 -6.047 -4.247 1.00 53.53 117 CYS A N 1
ATOM 977 C CA . CYS A 1 117 ? 28.434 -6.636 -3.023 1.00 53.53 117 CYS A CA 1
ATOM 978 C C . CYS A 1 117 ? 27.313 -6.751 -1.977 1.00 53.53 117 CYS A C 1
ATOM 980 O O . CYS A 1 117 ? 26.463 -5.860 -1.889 1.00 53.53 117 CYS A O 1
ATOM 982 N N . VAL A 1 118 ? 27.313 -7.821 -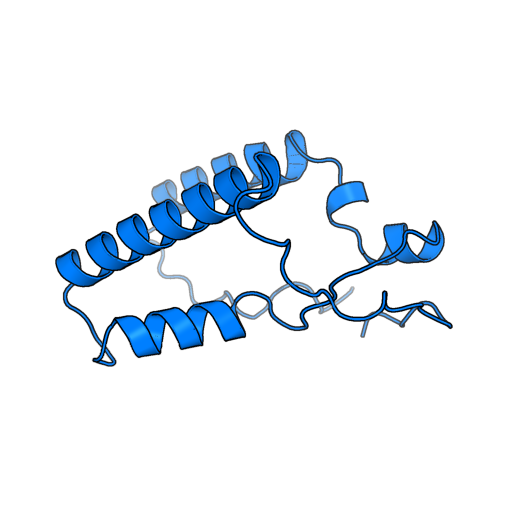1.173 1.00 57.03 118 VAL A N 1
ATOM 983 C CA . VAL A 1 118 ? 26.388 -7.976 -0.038 1.00 57.03 118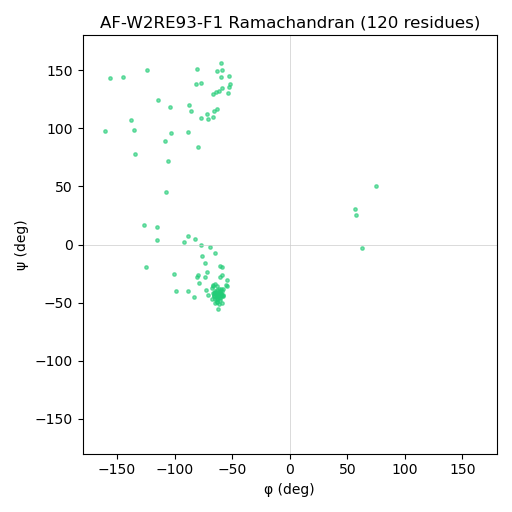 VAL A CA 1
ATOM 984 C C . VAL A 1 118 ? 26.729 -6.895 1.000 1.00 57.03 118 VAL A C 1
ATOM 986 O O . VAL A 1 118 ? 27.832 -6.918 1.552 1.00 57.03 118 VAL A O 1
ATOM 989 N N . PRO A 1 119 ? 25.833 -5.932 1.281 1.00 49.00 119 PRO A N 1
ATOM 990 C CA . PRO A 1 119 ? 26.107 -4.903 2.269 1.00 49.00 119 PRO A CA 1
ATOM 991 C C . PRO A 1 119 ? 26.243 -5.551 3.647 1.00 49.00 119 PRO A C 1
ATOM 993 O O . PRO A 1 119 ? 25.390 -6.342 4.051 1.00 49.00 119 PRO A O 1
ATOM 996 N N . ARG A 1 120 ? 27.314 -5.212 4.377 1.00 48.66 120 ARG A N 1
ATOM 997 C CA . ARG A 1 120 ? 27.399 -5.536 5.804 1.00 48.66 120 ARG A CA 1
ATOM 998 C C . ARG A 1 120 ? 26.276 -4.781 6.508 1.00 48.66 120 ARG A C 1
ATOM 1000 O O . ARG A 1 120 ? 26.253 -3.552 6.457 1.00 48.66 120 ARG A O 1
ATOM 1007 N N . LEU A 1 121 ? 25.346 -5.533 7.092 1.00 43.78 121 LEU A N 1
ATOM 1008 C CA . LEU A 1 121 ? 24.423 -5.012 8.096 1.00 43.78 121 LEU A CA 1
ATOM 1009 C C . LEU A 1 121 ? 25.287 -4.468 9.245 1.00 43.78 121 LEU A C 1
ATOM 1011 O O . LEU A 1 121 ? 26.335 -5.045 9.546 1.00 43.78 121 LEU A O 1
ATOM 1015 N N . ARG A 1 122 ? 24.938 -3.282 9.719 1.00 35.72 122 ARG A N 1
ATOM 1016 C CA . ARG A 1 122 ? 25.760 -2.383 10.517 1.00 35.72 122 ARG A CA 1
ATOM 1017 C C . ARG A 1 122 ? 24.836 -1.583 11.420 1.00 35.72 122 ARG A C 1
ATOM 1019 O O . ARG A 1 122 ? 23.656 -1.432 11.008 1.00 35.72 122 ARG A O 1
#

Organism: Phytophthora nicotianae (strain INRA-310) (NCBI:txid761204)

Foldseek 3Di:
DDDPPDPPPPDDDPPCPPVVVVVVVCCCVPPVVVDPVCVVPVLNCLVVQPFAQDDDVDPVPVVVVVLCVVQVDPDHDPVSSVVSVVVVVVVVVVVVVCCVVVVDPPPDTDHTDRDPDRDPDD

Sequence (122 aa):
MEPELLDLLTIYPPRLQSKRQAFWDYFVKTWCDTYGISCWNISGMMKENVEIVNRTNNSLKPNNWKLTDTFGAPHPRILNFVEVLKQEAKNYLNQLADVRHRRERPPLHAAPYRYTCVPRLR